Protein AF-A0A2D6EXC9-F1 (afdb_monomer)

Structure (mmCIF, N/CA/C/O backbone):
data_AF-A0A2D6EXC9-F1
#
_entry.id   AF-A0A2D6EXC9-F1
#
loop_
_atom_site.group_PDB
_atom_site.id
_atom_site.type_symbol
_atom_site.label_atom_id
_atom_site.label_alt_id
_atom_site.label_comp_id
_atom_site.label_asym_id
_atom_site.label_entity_id
_atom_site.label_seq_id
_atom_site.pdbx_PDB_ins_code
_atom_site.Cartn_x
_atom_site.Cartn_y
_atom_site.Cartn_z
_atom_site.occupancy
_atom_site.B_iso_or_equiv
_atom_site.auth_seq_id
_atom_site.auth_comp_id
_atom_site.auth_asym_id
_atom_site.auth_atom_id
_atom_site.pdbx_PDB_model_num
ATOM 1 N N . PHE A 1 1 ? 8.172 9.942 -23.146 1.00 43.47 1 PHE A N 1
ATOM 2 C CA . PHE A 1 1 ? 7.488 8.636 -23.168 1.00 43.47 1 PHE A CA 1
ATOM 3 C C . PHE A 1 1 ? 6.457 8.694 -24.292 1.00 43.47 1 PHE A C 1
ATOM 5 O O . PHE A 1 1 ? 5.370 9.211 -24.089 1.00 43.47 1 PHE A O 1
ATOM 12 N N . PHE A 1 2 ? 6.848 8.327 -25.515 1.00 46.44 2 PHE A N 1
ATOM 13 C CA . PHE A 1 2 ? 5.919 8.244 -26.647 1.00 46.44 2 PHE A CA 1
ATOM 14 C C . PHE A 1 2 ? 5.246 6.873 -26.560 1.00 46.44 2 PHE A C 1
ATOM 16 O O . PHE A 1 2 ? 5.920 5.857 -26.713 1.00 46.44 2 PHE A O 1
ATOM 23 N N . ILE A 1 3 ? 3.955 6.838 -26.234 1.00 58.69 3 ILE A N 1
ATOM 24 C CA . ILE A 1 3 ? 3.168 5.603 -26.290 1.00 58.69 3 ILE A CA 1
ATOM 25 C C . ILE A 1 3 ? 3.070 5.231 -27.772 1.00 58.69 3 ILE A C 1
ATOM 27 O O . ILE A 1 3 ? 2.581 6.025 -28.575 1.00 58.69 3 ILE A O 1
ATOM 31 N N . GLN A 1 4 ? 3.606 4.069 -28.150 1.00 60.09 4 GLN A N 1
ATOM 32 C CA . GLN A 1 4 ? 3.408 3.537 -29.494 1.00 60.09 4 GLN A CA 1
ATOM 33 C C . GLN A 1 4 ? 1.922 3.170 -29.656 1.00 60.09 4 GLN A C 1
ATOM 35 O O . GLN A 1 4 ? 1.398 2.441 -28.806 1.00 60.09 4 GLN A O 1
ATOM 40 N N . PRO A 1 5 ? 1.241 3.657 -30.707 1.00 56.53 5 PRO A N 1
ATOM 41 C CA . PRO A 1 5 ? -0.162 3.332 -30.939 1.00 56.53 5 PRO A CA 1
ATOM 42 C C . PRO A 1 5 ? -0.294 1.819 -31.169 1.00 56.53 5 PRO A C 1
ATOM 44 O O . PRO A 1 5 ? 0.443 1.246 -31.972 1.00 56.53 5 PRO A O 1
ATOM 47 N N . GLY A 1 6 ? -1.185 1.168 -30.416 1.00 66.25 6 GLY A N 1
ATOM 48 C CA . GLY A 1 6 ? -1.369 -0.291 -30.378 1.00 66.25 6 GLY A CA 1
ATOM 49 C C . GLY A 1 6 ? -1.105 -0.947 -29.014 1.00 66.25 6 GLY A C 1
ATOM 50 O O . GLY A 1 6 ? -1.485 -2.098 -28.808 1.00 66.25 6 GLY A O 1
ATOM 51 N N . MET A 1 7 ? -0.498 -0.231 -28.060 1.00 60.41 7 MET A N 1
ATOM 52 C CA . MET A 1 7 ? -0.171 -0.736 -26.713 1.00 60.41 7 MET A CA 1
ATOM 53 C C . MET A 1 7 ? -1.079 -0.180 -25.598 1.00 60.41 7 MET A C 1
ATOM 55 O O . MET A 1 7 ? -0.893 -0.508 -24.430 1.00 60.41 7 MET A O 1
ATOM 59 N N . GLU A 1 8 ? -2.077 0.649 -25.911 1.00 71.94 8 GLU A N 1
ATOM 60 C CA . GLU A 1 8 ? -2.914 1.283 -24.878 1.00 71.94 8 GLU A CA 1
ATOM 61 C C . GLU A 1 8 ? -3.844 0.303 -24.140 1.00 71.94 8 GLU A C 1
ATOM 63 O O . GLU A 1 8 ? -4.015 0.415 -22.927 1.00 71.94 8 GLU A O 1
ATOM 68 N N . GLY A 1 9 ? -4.415 -0.688 -24.832 1.00 82.56 9 GLY A N 1
ATOM 69 C CA . GLY A 1 9 ? -5.444 -1.560 -24.247 1.00 82.56 9 GLY A CA 1
ATOM 70 C C . GLY A 1 9 ? -4.960 -2.394 -23.055 1.00 82.56 9 GLY A C 1
ATOM 71 O O . GLY A 1 9 ? -5.659 -2.504 -22.048 1.00 82.56 9 GLY A O 1
ATOM 72 N N . TRP A 1 10 ? -3.746 -2.951 -23.130 1.00 85.31 10 TRP A N 1
ATOM 73 C CA . TRP A 1 10 ? -3.201 -3.762 -22.036 1.00 85.31 10 TRP A CA 1
ATOM 74 C C . TRP A 1 10 ? -2.807 -2.904 -20.826 1.00 85.31 10 TRP A C 1
ATOM 76 O O . TRP A 1 10 ? -2.980 -3.345 -19.691 1.00 85.31 10 TRP A O 1
ATOM 86 N N . LEU A 1 11 ? -2.345 -1.666 -21.052 1.00 84.38 11 LEU A N 1
ATOM 87 C CA . LEU A 1 11 ? -2.070 -0.709 -19.978 1.00 84.38 11 LEU A CA 1
ATOM 88 C C . LEU A 1 11 ? -3.356 -0.356 -19.231 1.00 84.38 11 LEU A C 1
ATOM 90 O O . LEU A 1 11 ? -3.380 -0.432 -18.006 1.00 84.38 11 LEU A O 1
ATOM 94 N N . PHE A 1 12 ? -4.440 -0.065 -19.957 1.00 86.69 12 PHE A N 1
ATOM 95 C CA . PHE A 1 12 ? -5.752 0.159 -19.347 1.00 86.69 12 PHE A CA 1
ATOM 96 C C . PHE A 1 12 ? -6.220 -1.047 -18.531 1.00 86.69 12 PHE A C 1
ATOM 98 O O . PHE A 1 12 ? -6.676 -0.870 -17.404 1.00 86.69 12 PHE A O 1
ATOM 105 N N . ALA A 1 13 ? -6.073 -2.265 -19.059 1.00 88.88 13 ALA A N 1
ATOM 106 C CA . ALA A 1 13 ? -6.457 -3.479 -18.344 1.00 88.88 13 ALA A CA 1
ATOM 107 C C . ALA A 1 13 ? -5.665 -3.658 -17.037 1.00 88.88 13 ALA A C 1
ATOM 109 O O . ALA A 1 13 ? -6.258 -3.929 -15.993 1.00 88.88 13 ALA A O 1
ATOM 110 N N . ILE A 1 14 ? -4.344 -3.451 -17.064 1.00 89.44 14 ILE A N 1
ATOM 111 C CA . ILE A 1 14 ? -3.502 -3.551 -15.863 1.00 89.44 14 ILE A CA 1
ATOM 112 C C . ILE A 1 14 ? -3.822 -2.437 -14.867 1.00 89.44 14 ILE A C 1
ATOM 114 O O . ILE A 1 14 ? -3.912 -2.708 -13.672 1.00 89.44 14 ILE A O 1
ATOM 118 N N . SER A 1 15 ? -4.026 -1.201 -15.324 1.00 88.06 15 SER A N 1
ATOM 119 C CA . SER A 1 15 ? -4.402 -0.085 -14.450 1.00 88.06 15 SER A CA 1
ATOM 120 C C . SER A 1 15 ? -5.771 -0.300 -13.805 1.00 88.06 15 SER A C 1
ATOM 122 O O . SER A 1 15 ? -5.918 -0.068 -12.606 1.00 88.06 15 SER A O 1
ATOM 124 N N . ALA A 1 16 ? -6.754 -0.790 -14.563 1.00 91.88 16 ALA A N 1
ATOM 125 C CA . ALA A 1 16 ? -8.072 -1.132 -14.038 1.00 91.88 16 ALA A CA 1
ATOM 126 C C . ALA A 1 16 ? -7.975 -2.252 -12.995 1.00 91.88 16 ALA A C 1
ATOM 128 O O . ALA A 1 16 ? -8.511 -2.124 -11.896 1.00 91.88 16 ALA A O 1
ATOM 129 N N . TRP A 1 17 ? -7.229 -3.316 -13.304 1.00 92.50 17 TRP A N 1
ATOM 130 C CA . TRP A 1 17 ? -6.985 -4.410 -12.369 1.00 92.50 17 TRP A CA 1
ATOM 131 C C . TRP A 1 17 ? -6.293 -3.930 -11.090 1.00 92.50 17 TRP A C 1
ATOM 133 O O . TRP A 1 17 ? -6.730 -4.253 -9.988 1.00 92.50 17 TRP A O 1
ATOM 143 N N . ALA A 1 18 ? -5.255 -3.103 -11.219 1.00 88.88 18 ALA A N 1
ATOM 144 C CA . ALA A 1 18 ? -4.558 -2.519 -10.081 1.00 88.88 18 ALA A CA 1
ATOM 145 C C . ALA A 1 18 ? -5.492 -1.661 -9.214 1.00 88.88 18 ALA A C 1
ATOM 147 O O . ALA A 1 18 ? -5.418 -1.743 -7.990 1.00 88.88 18 ALA A O 1
ATOM 148 N N . GLY A 1 19 ? -6.390 -0.885 -9.828 1.00 92.06 19 GLY A N 1
ATOM 149 C CA . GLY A 1 19 ? -7.402 -0.103 -9.116 1.00 92.06 19 GLY A CA 1
ATOM 150 C C . GLY A 1 19 ? -8.373 -0.977 -8.321 1.00 92.06 19 GLY A C 1
ATOM 151 O O . GLY A 1 19 ? -8.632 -0.694 -7.154 1.00 92.06 19 GLY A O 1
ATOM 152 N N . ILE A 1 20 ? -8.851 -2.077 -8.914 1.00 94.38 20 ILE A N 1
ATOM 153 C CA . ILE A 1 20 ? -9.718 -3.048 -8.226 1.00 94.38 20 ILE A CA 1
ATOM 154 C C . ILE A 1 20 ? -8.993 -3.651 -7.019 1.00 94.38 20 ILE A C 1
ATOM 156 O O . ILE A 1 20 ? -9.549 -3.695 -5.923 1.00 94.38 20 ILE A O 1
ATOM 160 N N . VAL A 1 21 ? -7.745 -4.088 -7.205 1.00 92.06 21 VAL A N 1
ATOM 161 C CA . VAL A 1 21 ? -6.939 -4.672 -6.125 1.00 92.06 21 VAL A CA 1
ATOM 162 C C . VAL A 1 21 ? -6.748 -3.672 -4.983 1.00 92.06 21 VAL A C 1
ATOM 164 O O . VAL A 1 21 ? -6.945 -4.037 -3.828 1.00 92.06 21 VAL A O 1
ATOM 167 N N . TRP A 1 22 ? -6.424 -2.413 -5.287 1.00 89.56 22 TRP A N 1
ATOM 168 C CA . TRP A 1 22 ? -6.275 -1.372 -4.267 1.00 89.56 22 TRP A CA 1
ATOM 169 C C . TRP A 1 22 ? -7.572 -1.093 -3.511 1.00 89.56 22 TRP A C 1
ATOM 171 O O . TRP A 1 22 ? -7.555 -1.051 -2.286 1.00 89.56 22 TRP A O 1
ATOM 181 N N . ALA A 1 23 ? -8.706 -1.005 -4.209 1.00 92.38 23 ALA A N 1
ATOM 182 C CA . ALA A 1 23 ? -9.998 -0.807 -3.558 1.00 92.38 23 ALA A CA 1
ATOM 183 C C . ALA A 1 23 ? -10.341 -1.952 -2.588 1.00 92.38 23 ALA A C 1
ATOM 185 O O . ALA A 1 23 ? -10.807 -1.709 -1.476 1.00 92.38 23 ALA A O 1
ATOM 186 N N . LEU A 1 24 ? -10.079 -3.205 -2.978 1.00 92.19 24 LEU A N 1
ATOM 187 C CA . LEU A 1 24 ? -10.293 -4.365 -2.106 1.00 92.19 24 LEU A CA 1
ATOM 188 C C . LEU A 1 24 ? -9.389 -4.329 -0.870 1.00 92.19 24 LEU A C 1
ATOM 190 O O . LEU A 1 24 ? -9.848 -4.642 0.233 1.00 92.19 24 LEU A O 1
ATOM 194 N N . VAL A 1 25 ? -8.124 -3.940 -1.047 1.00 88.69 25 VAL A N 1
ATOM 195 C CA . VAL A 1 25 ? -7.173 -3.774 0.057 1.00 88.69 25 VAL A CA 1
ATOM 196 C C . VAL A 1 25 ? -7.672 -2.705 1.025 1.00 88.69 25 VAL A C 1
ATOM 198 O O . VAL A 1 25 ? -7.786 -2.996 2.212 1.00 88.69 25 VAL A O 1
ATOM 201 N N . ASP A 1 26 ? -8.046 -1.522 0.537 1.00 89.69 26 ASP A N 1
ATOM 202 C CA . ASP A 1 26 ? -8.488 -0.408 1.383 1.00 89.69 26 ASP A CA 1
ATOM 203 C C . ASP A 1 26 ? -9.747 -0.759 2.188 1.00 89.69 26 ASP A C 1
ATOM 205 O O . ASP A 1 26 ? -9.794 -0.545 3.402 1.00 89.69 26 ASP A O 1
ATOM 209 N N . VAL A 1 27 ? -10.746 -1.376 1.548 1.00 89.56 27 VAL A N 1
ATOM 210 C CA . VAL A 1 27 ? -11.985 -1.806 2.220 1.00 89.56 27 VAL A CA 1
ATOM 211 C C . VAL A 1 27 ? -11.696 -2.851 3.297 1.00 89.56 27 VAL A C 1
ATOM 213 O O . VAL A 1 27 ? -12.200 -2.751 4.417 1.00 89.56 27 VAL A O 1
ATOM 216 N N . THR A 1 28 ? -10.864 -3.847 2.985 1.00 88.50 28 THR A N 1
ATOM 217 C CA . THR A 1 28 ? -10.506 -4.905 3.941 1.00 88.50 28 THR A CA 1
ATOM 218 C C . THR A 1 28 ? -9.724 -4.334 5.120 1.00 88.50 28 THR A C 1
ATOM 220 O O . THR A 1 28 ? -9.983 -4.693 6.268 1.00 88.50 28 THR A O 1
ATOM 223 N N . HIS A 1 29 ? -8.803 -3.407 4.858 1.00 86.19 29 HIS A N 1
ATOM 224 C CA 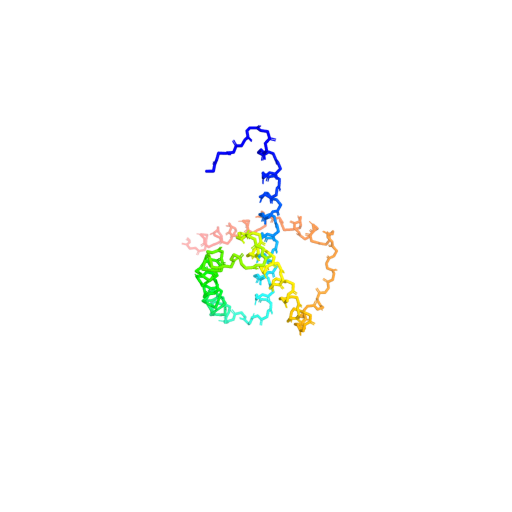. HIS A 1 29 ? -7.947 -2.819 5.880 1.00 86.19 29 HIS A CA 1
ATOM 225 C C . HIS A 1 29 ? -8.740 -1.943 6.852 1.00 86.19 29 HIS A C 1
ATOM 227 O O . HIS A 1 29 ? -8.575 -2.0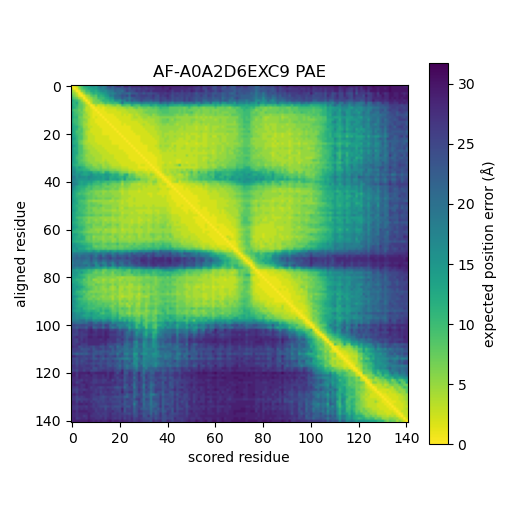67 8.065 1.00 86.19 29 HIS A O 1
ATOM 233 N N . LEU A 1 30 ? -9.650 -1.111 6.334 1.00 86.94 30 LEU A N 1
ATOM 234 C CA . LEU A 1 30 ? -10.529 -0.280 7.157 1.00 86.94 30 LEU A CA 1
ATOM 235 C C . LEU A 1 30 ? -11.479 -1.130 8.002 1.00 86.94 30 LEU A C 1
ATOM 237 O O . LEU A 1 30 ? -11.648 -0.855 9.189 1.00 86.94 30 LEU A O 1
ATOM 241 N N . ASN A 1 31 ? -12.055 -2.188 7.427 1.00 88.12 31 ASN A N 1
ATOM 242 C CA . ASN A 1 31 ? -12.910 -3.110 8.174 1.00 88.12 31 ASN A CA 1
ATOM 243 C C . ASN A 1 31 ? -12.139 -3.809 9.299 1.00 88.12 31 ASN A C 1
ATOM 245 O O . ASN A 1 31 ? -12.587 -3.799 10.444 1.00 88.12 31 ASN A O 1
ATOM 249 N N . LEU A 1 32 ? -10.949 -4.341 9.003 1.00 85.94 32 LEU A N 1
ATOM 250 C CA . LEU A 1 32 ? -10.098 -4.980 10.004 1.00 85.94 32 LEU A CA 1
ATOM 251 C C . LEU A 1 32 ? -9.705 -4.002 11.122 1.00 85.94 32 LEU A C 1
ATOM 253 O O . LEU A 1 32 ? -9.751 -4.353 12.301 1.00 85.94 32 LEU A O 1
ATOM 257 N N . LEU A 1 33 ? -9.364 -2.760 10.770 1.00 86.69 33 LEU A N 1
ATOM 258 C CA . LEU A 1 33 ? -9.022 -1.719 11.735 1.00 86.69 33 LEU A CA 1
ATOM 259 C C . LEU A 1 33 ? -10.209 -1.383 12.649 1.00 86.69 33 LEU A C 1
ATOM 261 O O . LEU A 1 33 ? -10.042 -1.305 13.866 1.00 86.69 33 LEU A O 1
ATOM 265 N N . MET A 1 34 ? -11.414 -1.221 12.094 1.00 84.94 34 MET A N 1
ATOM 266 C CA . MET A 1 34 ? -12.630 -0.948 12.874 1.00 84.94 34 MET A CA 1
ATOM 267 C C . MET A 1 34 ? -13.008 -2.090 13.824 1.00 84.94 34 MET A C 1
ATOM 269 O O . MET A 1 34 ? -13.610 -1.828 14.870 1.00 84.94 34 MET A O 1
ATOM 273 N N . ASP A 1 35 ? -12.653 -3.322 13.465 1.00 83.00 35 ASP A N 1
ATOM 274 C CA . ASP A 1 35 ? -12.922 -4.527 14.251 1.00 83.00 35 ASP A CA 1
ATOM 275 C C . ASP A 1 35 ? -11.941 -4.722 15.398 1.00 83.00 35 ASP A C 1
ATOM 277 O O . ASP A 1 35 ? -12.326 -5.160 16.480 1.00 83.00 35 ASP A O 1
ATOM 281 N N . LEU A 1 36 ? -10.677 -4.365 15.178 1.00 82.62 36 LEU A N 1
ATOM 282 C CA . LEU A 1 36 ? -9.648 -4.376 16.215 1.00 82.62 36 LEU A CA 1
ATOM 283 C C . LEU A 1 36 ? -9.807 -3.213 17.204 1.00 82.62 36 LEU A C 1
ATOM 285 O O . LEU A 1 36 ? -9.293 -3.271 18.322 1.00 82.62 36 LEU A O 1
ATOM 289 N N . THR A 1 37 ? -10.513 -2.155 16.804 1.00 84.31 37 THR A N 1
ATOM 290 C CA . THR A 1 37 ? -10.604 -0.911 17.568 1.00 84.31 37 THR A CA 1
ATOM 291 C C . THR A 1 37 ? -11.891 -0.802 18.383 1.00 84.31 37 THR A C 1
ATOM 293 O O . THR A 1 37 ? -12.999 -0.934 17.857 1.00 84.31 37 THR A O 1
ATOM 296 N N . LYS A 1 38 ? -11.761 -0.435 19.665 1.00 81.06 38 LYS A N 1
ATOM 297 C CA . LYS A 1 38 ? -12.903 -0.083 20.523 1.00 81.06 38 LYS A CA 1
ATOM 298 C C . LYS A 1 38 ? -13.645 1.145 19.975 1.00 81.06 38 LYS A C 1
ATOM 300 O O . LYS A 1 38 ? -12.983 2.087 19.543 1.00 81.06 38 LYS A O 1
ATOM 305 N N . PRO A 1 39 ? -14.990 1.197 20.029 1.00 79.25 39 PRO A N 1
ATOM 306 C CA . PRO A 1 39 ? -15.773 2.294 19.454 1.00 79.25 39 PRO A CA 1
ATOM 307 C C . PRO A 1 39 ? -15.332 3.691 19.906 1.00 79.25 39 PRO A C 1
ATOM 309 O O . PRO A 1 39 ? -15.289 4.599 19.079 1.00 79.25 39 PRO A O 1
ATOM 312 N N . GLU A 1 40 ? -14.946 3.851 21.178 1.00 84.12 40 GLU A N 1
ATOM 313 C CA . GLU A 1 40 ? -14.525 5.147 21.729 1.00 84.12 40 GLU A CA 1
ATOM 314 C C . GLU A 1 40 ? -13.188 5.650 21.160 1.00 84.12 40 GLU A C 1
ATOM 316 O O . GLU A 1 40 ? -12.963 6.856 21.097 1.00 84.12 40 GLU A O 1
ATOM 321 N N . SER A 1 41 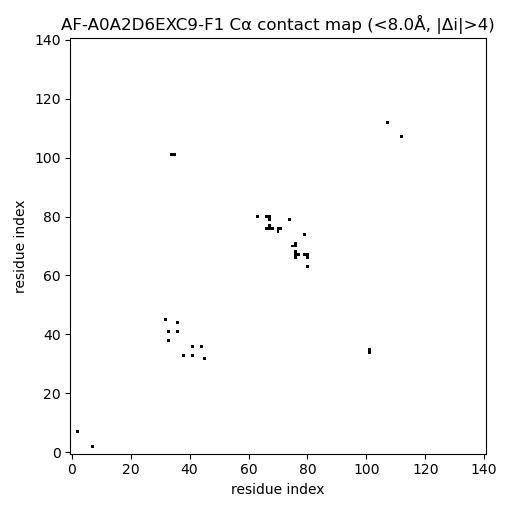? -12.297 4.748 20.728 1.00 85.12 41 SER A N 1
ATOM 322 C CA . SER A 1 41 ? -10.944 5.086 20.262 1.00 85.12 41 SER A CA 1
ATOM 323 C C . SER A 1 41 ? -10.767 5.002 18.743 1.00 85.12 41 SER A C 1
ATOM 325 O O . SER A 1 41 ? -9.670 5.260 18.247 1.00 85.12 41 SER A O 1
ATOM 327 N N . ARG A 1 42 ? 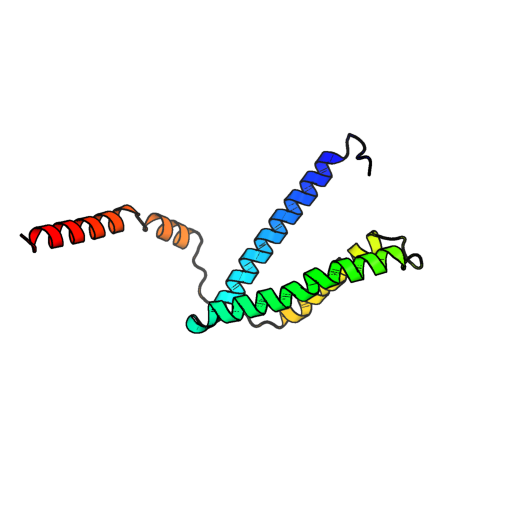-11.832 4.692 17.983 1.00 84.75 42 ARG A N 1
ATOM 328 C CA . ARG A 1 42 ? -11.798 4.573 16.509 1.00 84.75 42 ARG A CA 1
ATOM 329 C C . ARG A 1 42 ? -11.183 5.781 15.805 1.00 84.75 42 ARG A C 1
ATOM 331 O O . ARG A 1 42 ? -10.278 5.566 15.002 1.00 84.75 42 ARG A O 1
ATOM 338 N N . PRO A 1 43 ? -11.590 7.032 16.098 1.00 87.25 43 PRO A N 1
ATOM 339 C CA . PRO A 1 43 ? -11.017 8.188 15.415 1.00 87.25 43 PRO A CA 1
ATOM 340 C C . PRO A 1 43 ? -9.511 8.331 15.666 1.00 87.25 43 PRO A C 1
ATOM 342 O O . PRO A 1 43 ? -8.767 8.664 14.747 1.00 87.25 43 PRO A O 1
ATOM 345 N N . MET A 1 44 ? -9.055 8.027 16.888 1.00 89.31 44 MET A N 1
ATOM 346 C CA . MET A 1 44 ? -7.642 8.123 17.262 1.00 89.31 44 MET A CA 1
ATOM 347 C C . MET A 1 44 ? -6.802 7.048 16.564 1.00 89.31 44 MET A C 1
ATOM 349 O O . MET A 1 44 ? -5.800 7.373 15.938 1.00 89.31 44 MET A O 1
ATOM 353 N N . MET A 1 45 ? -7.234 5.784 16.589 1.00 87.06 45 MET A N 1
ATOM 354 C CA . MET A 1 45 ? -6.494 4.696 15.932 1.00 87.06 45 MET A CA 1
ATOM 355 C C . MET A 1 45 ? -6.467 4.839 14.405 1.00 87.06 45 MET A C 1
ATOM 357 O O . MET A 1 45 ? -5.460 4.510 13.7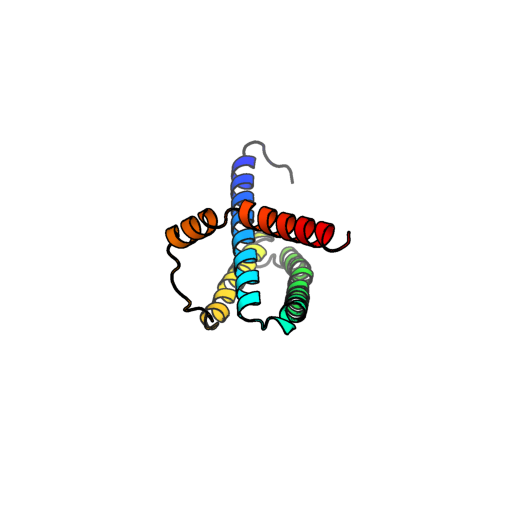85 1.00 87.06 45 MET A O 1
ATOM 361 N N . VAL A 1 46 ? -7.516 5.396 13.788 1.00 88.31 46 VAL A N 1
ATOM 362 C CA . VAL A 1 46 ? -7.486 5.758 12.358 1.00 88.31 46 VAL A CA 1
ATOM 363 C C . VAL A 1 46 ? -6.472 6.875 12.089 1.00 88.31 46 VAL A C 1
ATOM 365 O O . VAL A 1 46 ? -5.731 6.805 11.108 1.00 88.31 46 VAL A O 1
ATOM 368 N N . ALA A 1 47 ? -6.395 7.890 12.953 1.00 90.19 47 ALA A N 1
ATOM 369 C CA . ALA A 1 47 ? -5.414 8.966 12.814 1.00 90.19 47 ALA A CA 1
ATOM 370 C C . ALA A 1 47 ? -3.967 8.460 12.971 1.00 90.19 47 ALA A C 1
ATOM 372 O O . ALA A 1 47 ? -3.099 8.820 12.171 1.00 90.19 47 ALA A O 1
ATOM 373 N N . GLU A 1 48 ? -3.712 7.585 13.947 1.00 89.81 48 GLU A N 1
ATOM 374 C CA . GLU A 1 48 ? -2.412 6.929 14.133 1.00 89.81 48 GLU A CA 1
ATOM 375 C C . GLU A 1 48 ? -2.038 6.077 12.917 1.00 89.81 48 GLU A C 1
ATOM 377 O O . GLU A 1 48 ? -0.937 6.211 12.381 1.00 89.81 48 GLU A O 1
ATOM 382 N N . PHE A 1 49 ? -2.976 5.263 12.424 1.00 89.00 49 PHE A N 1
ATOM 383 C CA . PHE A 1 49 ? -2.783 4.437 11.236 1.00 89.00 49 PHE A CA 1
ATOM 384 C C . PHE A 1 49 ? -2.439 5.273 9.994 1.00 89.00 49 PHE A C 1
ATOM 386 O O . PHE A 1 49 ? -1.481 4.965 9.279 1.00 89.00 49 PHE A O 1
ATOM 393 N N . ASN A 1 50 ? -3.171 6.363 9.755 1.00 90.31 50 ASN A N 1
ATOM 394 C CA . ASN A 1 50 ? -2.914 7.267 8.632 1.00 90.31 50 ASN A CA 1
ATOM 395 C C . ASN A 1 50 ? -1.555 7.965 8.754 1.00 90.31 50 ASN A C 1
ATOM 397 O O . ASN A 1 50 ? -0.833 8.105 7.764 1.00 90.31 50 ASN A O 1
ATOM 401 N N . THR A 1 51 ? -1.179 8.373 9.967 1.00 92.94 51 THR A N 1
ATOM 402 C CA . THR A 1 51 ? 0.121 9.005 10.235 1.00 92.94 51 THR A CA 1
ATOM 403 C C . THR A 1 51 ? 1.261 8.030 9.960 1.00 92.94 51 THR A C 1
ATOM 405 O O . THR A 1 51 ? 2.203 8.363 9.238 1.00 92.94 51 THR A O 1
ATOM 408 N N . LEU A 1 52 ? 1.148 6.797 10.461 1.00 90.56 52 LEU A N 1
ATOM 409 C CA . LEU A 1 52 ? 2.151 5.761 10.247 1.00 90.56 52 LEU A CA 1
ATOM 410 C C . LEU A 1 52 ? 2.258 5.374 8.767 1.00 90.56 52 LEU A C 1
ATOM 412 O O . LEU A 1 52 ? 3.363 5.194 8.266 1.00 90.56 52 LEU A O 1
ATOM 416 N N . SER A 1 53 ? 1.132 5.319 8.052 1.00 89.81 53 SER A N 1
ATOM 417 C CA . SER A 1 53 ? 1.085 5.000 6.617 1.00 89.81 53 SER A CA 1
ATOM 418 C C . SER A 1 53 ? 1.643 6.119 5.730 1.00 89.81 53 SER A C 1
ATOM 420 O O . SER A 1 53 ? 2.166 5.862 4.644 1.00 89.81 53 SER A O 1
ATOM 422 N N . SER A 1 54 ? 1.586 7.369 6.193 1.00 91.25 54 SER A N 1
ATOM 423 C CA . SER A 1 54 ? 2.104 8.522 5.450 1.00 91.25 54 SER A CA 1
ATOM 424 C C . SER A 1 54 ? 3.632 8.513 5.338 1.00 91.25 54 SER A C 1
ATOM 426 O O . SER A 1 54 ? 4.173 8.940 4.318 1.00 91.25 54 SER A O 1
ATOM 428 N N . LEU A 1 55 ? 4.338 7.983 6.343 1.00 93.69 55 LEU A N 1
ATOM 429 C CA . LEU A 1 55 ? 5.802 7.916 6.346 1.00 93.69 55 LEU A CA 1
ATOM 430 C C . LEU A 1 55 ? 6.351 7.050 5.190 1.00 93.69 55 LEU A C 1
ATOM 432 O O . LEU A 1 55 ? 7.129 7.573 4.389 1.00 93.69 55 LEU A O 1
ATOM 436 N N . PRO A 1 56 ? 5.936 5.776 5.014 1.00 90.19 56 PRO A N 1
ATOM 437 C CA . PRO A 1 56 ? 6.303 4.981 3.845 1.00 90.19 56 PRO A CA 1
ATOM 438 C C . PRO A 1 56 ? 5.876 5.606 2.518 1.00 90.19 56 PRO A C 1
ATOM 440 O O . PRO A 1 56 ? 6.624 5.512 1.549 1.00 90.19 56 PRO A O 1
ATOM 443 N N . ASN A 1 57 ? 4.711 6.259 2.459 1.00 88.88 57 ASN A N 1
ATOM 444 C CA . ASN A 1 57 ? 4.226 6.885 1.225 1.00 88.88 57 ASN A CA 1
ATOM 445 C C . ASN A 1 57 ? 5.097 8.067 0.781 1.00 88.88 57 ASN A C 1
ATOM 447 O O . ASN A 1 57 ? 5.272 8.274 -0.417 1.00 88.88 57 ASN A O 1
ATOM 451 N N . ALA A 1 58 ? 5.677 8.813 1.723 1.00 93.38 58 ALA A N 1
ATOM 452 C CA . ALA A 1 58 ? 6.613 9.891 1.417 1.00 93.38 58 ALA A CA 1
ATOM 453 C C . ALA A 1 58 ? 8.032 9.368 1.134 1.00 93.38 58 ALA A C 1
ATOM 455 O O . ALA A 1 58 ? 8.686 9.804 0.186 1.00 93.38 58 ALA A O 1
ATOM 456 N N . LEU A 1 59 ? 8.515 8.418 1.939 1.00 93.06 59 LEU A N 1
ATOM 457 C CA . LEU A 1 59 ? 9.879 7.891 1.825 1.00 93.06 59 LEU A CA 1
ATOM 458 C C . LEU A 1 59 ? 10.049 6.938 0.638 1.00 93.06 59 LEU A C 1
ATOM 460 O O . LEU A 1 59 ? 11.113 6.911 0.024 1.00 93.06 59 LEU A O 1
ATOM 464 N N . GLY A 1 60 ? 9.013 6.179 0.289 1.00 89.75 60 GLY A N 1
ATOM 465 C CA . GLY A 1 60 ? 9.035 5.172 -0.770 1.00 89.75 60 GLY A CA 1
ATOM 466 C C . GLY A 1 60 ? 9.463 5.726 -2.132 1.00 89.75 60 GLY A C 1
ATOM 467 O O . GLY A 1 60 ? 10.398 5.179 -2.713 1.00 89.75 60 GLY A O 1
ATOM 468 N N . PRO A 1 61 ? 8.859 6.819 -2.638 1.00 89.62 61 PRO A N 1
ATOM 469 C CA . PRO A 1 61 ? 9.275 7.449 -3.890 1.00 89.62 61 PRO A CA 1
ATOM 470 C C . PRO A 1 61 ? 10.707 7.992 -3.854 1.00 89.62 61 PRO A C 1
ATOM 472 O O . PRO A 1 61 ? 11.432 7.848 -4.833 1.00 89.62 61 PRO A O 1
ATOM 475 N N . ILE A 1 62 ? 11.136 8.574 -2.726 1.00 90.62 62 ILE A N 1
ATOM 476 C CA . ILE A 1 62 ? 12.494 9.119 -2.566 1.00 90.62 62 ILE A CA 1
ATOM 477 C C . ILE A 1 62 ? 13.520 7.986 -2.637 1.00 90.62 62 ILE A C 1
ATOM 479 O O . ILE A 1 62 ? 14.460 8.030 -3.430 1.00 90.62 62 ILE A O 1
ATOM 483 N N . VAL A 1 63 ? 13.319 6.944 -1.831 1.00 88.56 63 VAL A N 1
ATOM 484 C CA . VAL A 1 63 ? 14.199 5.774 -1.782 1.00 88.56 63 VAL A CA 1
ATOM 485 C C . VAL A 1 63 ? 14.161 5.028 -3.118 1.00 88.56 63 VAL A C 1
ATOM 487 O O . VAL A 1 63 ? 15.211 4.723 -3.673 1.00 88.56 63 VAL A O 1
ATOM 490 N N . GLY A 1 64 ? 12.973 4.801 -3.680 1.00 87.06 64 GLY A N 1
ATOM 491 C CA . GLY A 1 64 ? 12.779 4.125 -4.962 1.00 87.06 64 GLY A CA 1
ATOM 492 C C . GLY A 1 64 ? 13.408 4.867 -6.140 1.00 87.06 64 GLY A C 1
ATOM 493 O O . GLY A 1 64 ? 14.031 4.228 -6.981 1.00 87.06 64 GLY A O 1
ATOM 494 N N . GLY A 1 65 ? 13.314 6.199 -6.177 1.00 85.69 65 GLY A N 1
ATOM 495 C CA . GLY A 1 65 ? 13.975 7.032 -7.184 1.00 85.69 65 GLY A CA 1
ATOM 496 C C . GLY A 1 65 ? 15.499 6.977 -7.071 1.00 85.69 65 GLY A C 1
ATOM 497 O O . GLY A 1 65 ? 16.181 6.718 -8.058 1.00 85.69 65 GLY A O 1
ATOM 498 N N . LEU A 1 66 ? 16.043 7.102 -5.853 1.00 84.94 66 LEU A N 1
ATOM 499 C CA . LEU A 1 66 ? 17.487 6.968 -5.618 1.00 84.94 66 LEU A CA 1
ATOM 500 C C . LEU A 1 66 ? 18.016 5.576 -5.992 1.00 84.94 66 LEU A C 1
ATOM 502 O O . LEU A 1 66 ? 19.117 5.460 -6.535 1.00 84.94 66 LEU A O 1
ATOM 506 N N . LEU A 1 67 ? 17.244 4.525 -5.706 1.00 82.44 67 LEU A N 1
ATOM 507 C CA . LEU A 1 67 ? 17.548 3.158 -6.127 1.00 82.44 67 LEU A CA 1
ATOM 508 C C . LEU A 1 67 ? 17.485 3.015 -7.650 1.00 82.44 67 LEU A C 1
ATOM 510 O O . LEU A 1 67 ? 18.387 2.407 -8.216 1.00 82.44 67 LEU A O 1
ATOM 514 N N . ALA A 1 68 ? 16.482 3.593 -8.315 1.00 80.88 68 ALA A N 1
ATOM 515 C CA . ALA A 1 68 ? 16.372 3.556 -9.773 1.00 80.88 68 ALA A CA 1
ATOM 516 C C . ALA A 1 68 ? 17.569 4.225 -10.468 1.00 80.88 68 ALA A C 1
ATOM 518 O O . ALA A 1 68 ? 18.054 3.691 -11.464 1.00 80.88 68 ALA A O 1
ATOM 519 N N . ASP A 1 69 ? 18.061 5.343 -9.926 1.00 78.06 69 ASP A N 1
ATOM 520 C CA . ASP A 1 69 ? 19.158 6.114 -10.521 1.00 78.06 69 ASP A CA 1
ATOM 521 C C . ASP A 1 69 ? 20.541 5.498 -10.260 1.00 78.06 69 ASP A C 1
ATOM 523 O O . ASP A 1 69 ? 21.421 5.547 -11.121 1.00 78.06 69 ASP A O 1
ATOM 527 N N . LYS A 1 70 ? 20.770 4.926 -9.068 1.00 71.19 70 LYS A N 1
ATOM 528 C CA . LYS A 1 70 ? 22.099 4.426 -8.662 1.00 71.19 70 LYS A CA 1
ATOM 529 C C . LYS A 1 70 ? 22.299 2.927 -8.882 1.00 71.19 70 LYS A C 1
ATOM 531 O O . LYS A 1 70 ? 23.444 2.480 -8.961 1.00 71.19 70 LYS A O 1
ATOM 536 N N . ALA A 1 71 ? 21.233 2.134 -8.988 1.00 62.75 71 ALA A N 1
ATOM 537 C CA . ALA A 1 71 ? 21.326 0.685 -9.152 1.00 62.75 71 ALA A CA 1
ATOM 538 C C . ALA A 1 71 ? 21.472 0.276 -10.631 1.00 62.75 71 ALA A C 1
ATOM 540 O O . ALA A 1 71 ? 20.674 -0.487 -11.162 1.00 62.75 71 ALA A O 1
ATOM 541 N N . SER A 1 72 ? 22.534 0.734 -11.299 1.00 58.09 72 SER A N 1
ATOM 542 C CA . SER A 1 72 ? 22.931 0.213 -12.623 1.00 58.09 72 SER A CA 1
ATOM 543 C C . SER A 1 72 ? 23.686 -1.125 -12.550 1.00 58.09 72 SER A C 1
ATOM 545 O O . SER A 1 72 ? 24.076 -1.664 -13.580 1.00 58.09 72 SER A O 1
ATOM 547 N N . PHE A 1 73 ? 23.933 -1.667 -11.351 1.00 53.69 73 PHE A N 1
ATOM 548 C CA . PHE A 1 73 ? 24.947 -2.711 -11.145 1.00 53.69 73 PHE A CA 1
ATOM 549 C C . PHE A 1 73 ? 24.466 -4.161 -11.376 1.00 53.69 73 PHE A C 1
ATOM 551 O O . PHE A 1 73 ? 25.302 -5.029 -11.595 1.00 53.69 73 PHE A O 1
ATOM 558 N N . ILE A 1 74 ? 23.156 -4.458 -11.322 1.00 56.28 74 ILE A N 1
ATOM 559 C CA . ILE A 1 74 ? 22.640 -5.853 -11.390 1.00 56.28 74 ILE A CA 1
ATOM 560 C C . ILE A 1 74 ? 21.486 -6.021 -12.401 1.00 56.28 74 ILE A C 1
ATOM 562 O O . ILE A 1 74 ? 21.427 -7.027 -13.101 1.00 56.28 74 ILE A O 1
ATOM 566 N N . MET A 1 75 ? 20.591 -5.035 -12.523 1.00 54.38 75 MET A N 1
ATOM 567 C CA . MET A 1 75 ? 19.511 -4.958 -13.520 1.00 54.38 75 MET A CA 1
ATOM 568 C C . MET A 1 75 ? 19.206 -3.476 -13.748 1.00 54.38 75 MET A C 1
ATOM 570 O O . MET A 1 75 ? 19.063 -2.728 -12.787 1.00 54.38 75 MET A O 1
ATOM 574 N N . THR A 1 76 ? 19.131 -3.030 -14.997 1.00 55.09 76 THR A N 1
ATOM 575 C CA . THR A 1 76 ? 18.992 -1.609 -15.345 1.00 55.09 76 THR A CA 1
ATOM 576 C C . THR A 1 76 ? 17.655 -1.016 -14.873 1.00 55.09 76 THR A C 1
ATOM 578 O O . THR A 1 76 ? 16.621 -1.261 -15.495 1.00 55.09 76 THR A O 1
ATOM 581 N N . GLY A 1 77 ? 17.677 -0.185 -13.826 1.00 66.31 77 GLY A N 1
ATOM 582 C CA . GLY A 1 77 ? 16.656 0.837 -13.553 1.00 66.31 77 GLY A CA 1
ATOM 583 C C . GLY A 1 77 ? 15.323 0.361 -12.951 1.00 66.31 77 GLY A C 1
ATOM 584 O O . GLY A 1 77 ? 15.276 -0.474 -12.049 1.00 66.31 77 GLY A O 1
ATOM 585 N N . ILE A 1 78 ? 14.220 0.945 -13.440 1.00 73.00 78 ILE A N 1
ATOM 586 C CA . ILE A 1 78 ? 12.837 0.818 -12.928 1.00 73.00 78 ILE A CA 1
ATOM 587 C C . ILE A 1 78 ? 12.392 -0.632 -12.608 1.00 73.00 78 ILE A C 1
ATOM 589 O O . ILE A 1 78 ? 11.770 -0.826 -11.559 1.00 73.00 78 ILE A O 1
ATOM 593 N N . PRO A 1 79 ? 12.709 -1.671 -13.413 1.00 79.44 79 PRO A N 1
ATOM 594 C CA . PRO A 1 79 ? 12.323 -3.053 -13.109 1.00 79.44 79 PRO A CA 1
ATOM 595 C C . PRO A 1 79 ? 12.837 -3.578 -11.760 1.00 79.44 79 PRO A C 1
ATOM 597 O O . PRO A 1 79 ? 12.136 -4.348 -11.105 1.00 79.44 79 PRO A O 1
ATOM 600 N N . LEU A 1 80 ? 14.020 -3.141 -11.308 1.00 79.56 80 LEU A N 1
ATOM 601 C CA . LEU A 1 80 ? 14.574 -3.533 -10.006 1.00 79.56 80 LEU A CA 1
ATOM 602 C C . LEU A 1 80 ? 13.711 -2.991 -8.864 1.00 79.56 80 LEU A C 1
ATOM 604 O O . LEU A 1 80 ? 13.409 -3.715 -7.918 1.00 79.56 80 LEU A O 1
ATOM 608 N N . VAL A 1 81 ? 13.257 -1.741 -8.981 1.00 81.75 81 VAL A N 1
ATOM 609 C CA . VAL A 1 81 ? 12.367 -1.111 -7.995 1.00 81.75 81 VAL A CA 1
ATOM 610 C C . VAL A 1 81 ? 11.029 -1.845 -7.927 1.00 81.75 81 VAL A C 1
ATOM 612 O O . VAL A 1 81 ? 10.515 -2.084 -6.834 1.00 81.75 81 VAL A O 1
ATOM 615 N N . PHE A 1 82 ? 10.491 -2.272 -9.073 1.00 83.56 82 PHE A N 1
ATOM 616 C CA . PHE A 1 82 ? 9.279 -3.092 -9.119 1.00 83.56 82 PHE A CA 1
ATOM 617 C C . PHE A 1 82 ? 9.470 -4.457 -8.456 1.00 83.56 82 PHE A C 1
ATOM 619 O O . PHE A 1 82 ? 8.613 -4.876 -7.677 1.00 83.56 82 PHE A O 1
ATOM 626 N N . LEU A 1 83 ? 10.590 -5.135 -8.716 1.00 86.38 83 LEU A N 1
ATOM 627 C CA . LEU A 1 83 ? 10.886 -6.435 -8.114 1.00 86.38 83 LEU A CA 1
ATOM 628 C C . LEU A 1 83 ? 11.062 -6.314 -6.597 1.00 86.38 83 LEU A C 1
ATOM 630 O O . LEU A 1 83 ? 10.470 -7.086 -5.844 1.00 86.38 83 LEU A O 1
ATOM 634 N N . LEU A 1 84 ? 11.800 -5.300 -6.141 1.00 86.56 84 LEU A N 1
ATOM 635 C CA . LEU A 1 84 ? 11.980 -5.011 -4.721 1.00 86.56 84 LEU A CA 1
ATOM 636 C C . LEU A 1 84 ? 10.640 -4.681 -4.046 1.00 86.56 84 LEU A C 1
ATOM 638 O O . LEU A 1 84 ? 10.342 -5.222 -2.985 1.00 86.56 84 LEU A O 1
ATOM 642 N N . SER A 1 85 ? 9.795 -3.861 -4.678 1.00 86.69 85 SER A N 1
ATOM 643 C CA . SER A 1 85 ? 8.446 -3.562 -4.181 1.00 86.69 85 SER A CA 1
ATOM 644 C C . SER A 1 85 ? 7.580 -4.822 -4.078 1.00 86.69 85 SER A C 1
ATOM 646 O O . SER A 1 85 ? 6.901 -5.025 -3.070 1.00 86.69 85 SER A O 1
ATOM 648 N N . GLY A 1 86 ? 7.650 -5.703 -5.081 1.00 8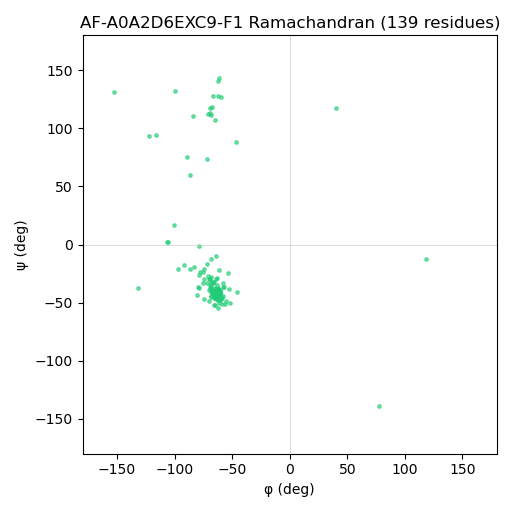6.38 86 GLY A N 1
ATOM 649 C CA . GLY A 1 86 ? 6.982 -7.002 -5.064 1.00 86.38 86 GLY A CA 1
ATOM 650 C C . GLY A 1 86 ? 7.444 -7.877 -3.899 1.00 86.38 86 GLY A C 1
ATOM 651 O O . GLY A 1 86 ? 6.610 -8.397 -3.161 1.00 86.38 86 GLY A O 1
ATOM 652 N N . LEU A 1 87 ? 8.757 -7.978 -3.671 1.00 90.44 87 LEU A N 1
ATOM 653 C CA . LEU A 1 87 ? 9.322 -8.734 -2.549 1.00 90.44 87 LEU A CA 1
ATOM 654 C C . LEU A 1 87 ? 8.921 -8.154 -1.189 1.00 90.44 87 LEU A C 1
ATOM 656 O O . LEU A 1 87 ? 8.552 -8.915 -0.300 1.00 90.44 87 LEU A O 1
ATOM 660 N N . LEU A 1 88 ? 8.937 -6.828 -1.025 1.00 86.69 88 LEU A N 1
ATOM 661 C CA . LEU A 1 88 ? 8.489 -6.184 0.214 1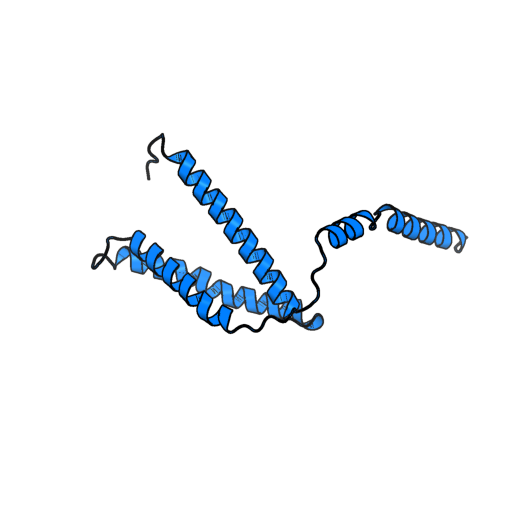.00 86.69 88 LEU A CA 1
ATOM 662 C C . LEU A 1 88 ? 7.001 -6.452 0.490 1.00 86.69 88 LEU A C 1
ATOM 664 O O . LEU A 1 88 ? 6.631 -6.705 1.635 1.00 86.69 88 LEU A O 1
ATOM 668 N N . ARG A 1 89 ? 6.149 -6.457 -0.544 1.00 86.25 89 ARG A N 1
ATOM 669 C CA . ARG A 1 89 ? 4.729 -6.834 -0.412 1.00 86.25 89 ARG A CA 1
ATOM 670 C C . ARG A 1 89 ? 4.538 -8.316 -0.090 1.00 86.25 89 ARG A C 1
ATOM 672 O O . ARG A 1 89 ? 3.642 -8.668 0.665 1.00 86.25 89 ARG A O 1
ATOM 679 N N . LEU A 1 90 ? 5.376 -9.201 -0.623 1.00 89.00 90 LEU A N 1
ATOM 680 C CA . LEU A 1 90 ? 5.348 -10.610 -0.219 1.00 89.00 90 LEU A CA 1
ATOM 681 C C . LEU A 1 90 ? 5.803 -10.773 1.234 1.00 89.00 90 LEU A C 1
ATOM 683 O O . LEU A 1 90 ? 5.196 -11.526 1.988 1.00 89.00 90 LEU A O 1
ATOM 687 N N . ALA A 1 91 ? 6.812 -10.015 1.661 1.00 88.75 91 ALA A N 1
ATOM 688 C CA . ALA A 1 91 ? 7.255 -10.001 3.048 1.00 88.75 91 ALA A CA 1
ATOM 689 C C . ALA A 1 91 ? 6.170 -9.471 4.001 1.00 88.75 91 ALA A C 1
ATOM 691 O O . ALA A 1 91 ? 6.093 -9.944 5.133 1.00 88.75 91 ALA A O 1
ATOM 692 N N . SER A 1 92 ? 5.282 -8.568 3.558 1.00 84.56 92 SER A N 1
ATOM 693 C CA . SER A 1 92 ? 4.150 -8.113 4.382 1.00 84.56 92 SER A CA 1
ATOM 694 C C . SER A 1 92 ? 3.088 -9.190 4.627 1.00 84.56 92 SER A C 1
ATOM 696 O O . SER A 1 92 ? 2.266 -9.028 5.525 1.00 84.56 92 SER A O 1
ATOM 698 N N . LEU A 1 93 ? 3.117 -10.317 3.905 1.00 83.00 93 LEU A N 1
ATOM 699 C CA . LEU A 1 93 ? 2.289 -11.481 4.241 1.00 83.00 93 LEU A CA 1
ATOM 700 C C . LEU A 1 93 ? 2.754 -12.154 5.540 1.00 83.00 93 LEU A C 1
ATOM 702 O O . LEU A 1 93 ? 1.932 -12.711 6.259 1.00 83.00 93 LEU A O 1
ATOM 706 N N . LEU A 1 94 ? 4.046 -12.079 5.878 1.00 85.31 94 LEU A N 1
ATOM 707 C CA . LEU A 1 94 ? 4.598 -12.702 7.086 1.00 85.31 94 LEU A CA 1
ATOM 708 C C . LEU A 1 94 ? 3.946 -12.192 8.384 1.00 85.31 94 LEU A C 1
ATOM 710 O O . LEU A 1 94 ? 3.492 -13.029 9.166 1.00 85.31 94 LEU A O 1
ATOM 714 N N . PRO A 1 95 ? 3.847 -10.870 8.643 1.00 80.00 95 PRO A N 1
ATOM 715 C CA . PRO A 1 95 ? 3.133 -10.380 9.816 1.00 80.00 95 PRO A CA 1
ATOM 716 C C . PRO A 1 95 ? 1.633 -10.673 9.732 1.00 80.00 95 PRO A C 1
ATOM 718 O O . PRO A 1 95 ? 1.033 -10.958 10.762 1.00 80.00 95 PRO A O 1
ATOM 721 N N . LEU A 1 96 ? 1.037 -10.675 8.532 1.00 77.50 96 LEU A N 1
ATOM 722 C CA . LEU A 1 96 ? -0.385 -10.977 8.350 1.00 77.50 96 LEU A CA 1
ATOM 723 C C . LEU A 1 96 ? -0.730 -12.403 8.807 1.00 77.50 96 LEU A C 1
ATOM 725 O O . LEU A 1 96 ? -1.733 -12.594 9.482 1.00 77.50 96 LEU A O 1
ATOM 729 N N . LEU A 1 97 ? 0.136 -13.384 8.528 1.00 76.75 97 LEU A N 1
ATOM 730 C CA . LEU A 1 97 ? -0.012 -14.758 9.032 1.00 76.75 97 LEU A CA 1
ATOM 731 C C . LEU A 1 97 ? 0.029 -14.843 10.565 1.00 76.75 97 LEU A C 1
ATOM 733 O O . LEU A 1 97 ? -0.439 -15.821 11.144 1.00 76.75 97 LEU A O 1
ATOM 737 N N . HIS A 1 98 ? 0.612 -13.842 11.224 1.00 77.00 98 HIS A N 1
ATOM 738 C CA . HIS A 1 98 ? 0.710 -13.773 12.677 1.00 77.00 98 HIS A CA 1
ATOM 739 C C . HIS A 1 98 ? -0.462 -13.020 13.325 1.00 77.00 98 HIS A C 1
ATOM 741 O O . HIS A 1 98 ? -0.687 -13.153 14.531 1.00 77.00 98 HIS A O 1
ATOM 747 N N . VAL A 1 99 ? -1.215 -12.233 12.550 1.00 75.31 99 VAL A N 1
ATOM 748 C CA . VAL A 1 99 ? -2.397 -11.522 13.040 1.00 75.31 99 VAL A CA 1
ATOM 749 C C . VAL A 1 99 ? -3.504 -12.543 13.292 1.00 75.31 99 VAL A C 1
ATOM 751 O O . VAL A 1 99 ? -4.044 -13.149 12.371 1.00 75.31 99 VAL A O 1
ATOM 754 N N . ARG A 1 100 ? -3.859 -12.741 14.566 1.00 62.00 100 ARG A N 1
ATOM 755 C CA . ARG A 1 100 ? -5.046 -13.518 14.937 1.00 62.00 100 ARG A CA 1
ATOM 756 C C . ARG A 1 100 ? -6.298 -12.743 14.536 1.00 62.00 100 ARG A C 1
ATOM 758 O O . ARG A 1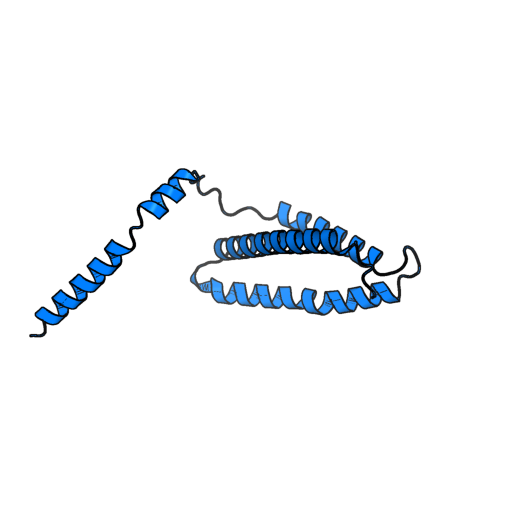 100 ? -6.547 -11.664 15.069 1.00 62.00 100 ARG A O 1
ATOM 765 N N . GLU A 1 101 ? -7.085 -13.313 13.630 1.00 63.06 101 GLU A N 1
ATOM 766 C CA . GLU A 1 101 ? -8.374 -12.758 13.223 1.00 63.06 101 GLU A CA 1
ATOM 767 C C . GLU A 1 101 ? -9.331 -12.635 14.428 1.00 63.06 101 GLU A C 1
ATOM 769 O O . GLU A 1 101 ? -9.581 -13.625 15.121 1.00 63.06 101 GLU A O 1
ATOM 774 N N . PRO A 1 102 ? -9.914 -11.447 14.683 1.00 62.81 102 PRO A N 1
ATOM 775 C CA . PRO A 1 102 ? -10.891 -11.252 15.758 1.00 62.81 102 PRO A CA 1
ATOM 776 C C . PRO A 1 102 ? -12.257 -11.898 15.490 1.00 62.81 102 PRO A C 1
ATOM 778 O O . PRO A 1 102 ? -13.054 -12.041 16.418 1.00 62.81 102 PRO A O 1
ATOM 781 N N . ARG A 1 103 ? -12.569 -12.268 14.237 1.00 58.09 103 ARG A N 1
ATOM 782 C CA . ARG A 1 103 ? -13.898 -12.759 13.853 1.00 58.09 103 ARG A CA 1
ATOM 783 C C . ARG A 1 103 ? -13.888 -14.206 13.379 1.00 58.09 103 ARG A C 1
ATOM 785 O O . ARG A 1 103 ? -13.860 -14.496 12.192 1.00 58.09 103 ARG A O 1
ATOM 792 N N . VAL A 1 104 ? -14.167 -15.094 14.323 1.00 52.53 104 VAL A N 1
ATOM 793 C CA . VAL A 1 104 ? -15.164 -16.143 14.081 1.00 52.53 104 VAL A CA 1
ATOM 794 C C . VAL A 1 104 ? -16.518 -15.571 14.518 1.00 52.53 104 VAL A C 1
ATOM 796 O O . VAL A 1 104 ? -17.000 -15.872 15.603 1.00 52.53 104 VAL A O 1
ATOM 799 N N . GLN A 1 105 ? -17.119 -14.679 13.726 1.00 50.38 105 GLN A N 1
ATOM 800 C CA . GLN A 1 105 ? -18.531 -14.315 13.900 1.00 50.38 105 GLN A CA 1
ATOM 801 C C . GLN A 1 105 ? -19.270 -14.595 12.596 1.00 50.38 105 GLN A C 1
ATOM 803 O O . GLN A 1 105 ? -19.243 -13.801 11.666 1.00 50.38 105 GLN A O 1
ATOM 808 N N . THR A 1 106 ? -19.825 -15.810 12.583 1.00 48.62 106 THR A N 1
ATOM 809 C CA . THR A 1 106 ? -20.910 -16.380 11.777 1.00 48.62 106 THR A CA 1
ATOM 810 C C . THR A 1 106 ? -20.947 -16.014 10.297 1.00 48.62 106 THR A C 1
ATOM 812 O O . THR A 1 106 ? -21.213 -14.883 9.913 1.00 48.62 106 THR A O 1
ATOM 815 N N . ARG A 1 107 ? -20.800 -17.052 9.463 1.00 48.28 107 ARG A N 1
ATOM 816 C CA . ARG A 1 107 ? -21.274 -17.101 8.076 1.00 48.28 107 ARG A CA 1
ATOM 817 C C . ARG A 1 107 ? -22.723 -16.592 8.003 1.00 48.28 107 ARG A C 1
ATOM 819 O O . ARG A 1 107 ? -23.643 -17.394 8.102 1.00 48.28 107 ARG A O 1
ATOM 826 N N . ALA A 1 108 ? -22.941 -15.293 7.837 1.00 56.84 108 ALA A N 1
ATOM 827 C CA . ALA A 1 108 ? -24.188 -14.826 7.260 1.00 56.84 108 ALA A CA 1
ATOM 828 C C . ALA A 1 108 ? -24.137 -15.282 5.802 1.00 56.84 108 ALA A C 1
ATOM 830 O O . ALA A 1 108 ? -23.252 -14.875 5.041 1.00 56.84 108 ALA A O 1
ATOM 831 N N . HIS A 1 109 ? -24.994 -16.232 5.442 1.00 48.88 109 HIS A N 1
ATOM 832 C CA . HIS A 1 109 ? -25.082 -16.703 4.072 1.00 48.88 109 HIS A CA 1
ATOM 833 C C . HIS A 1 109 ? -25.487 -15.497 3.210 1.00 48.88 109 HIS A C 1
ATOM 835 O O . HIS A 1 109 ? -26.260 -14.657 3.665 1.00 48.88 109 HIS A O 1
ATOM 841 N N . MET A 1 110 ? -24.981 -15.353 1.980 1.00 52.72 110 MET A N 1
ATOM 842 C CA . MET A 1 110 ? -25.302 -14.175 1.144 1.00 52.72 110 MET A CA 1
ATOM 843 C C . MET A 1 110 ? -26.816 -13.942 0.989 1.00 52.72 110 MET A C 1
ATOM 845 O O . MET A 1 110 ? -27.239 -12.810 0.768 1.00 52.72 110 MET A O 1
ATOM 849 N N . THR A 1 111 ? -27.633 -14.989 1.145 1.00 63.16 111 THR A N 1
ATOM 850 C CA . THR A 1 111 ? -29.098 -14.884 1.177 1.00 63.16 111 THR A CA 1
ATOM 851 C C . THR A 1 111 ? -29.628 -14.188 2.422 1.00 63.16 111 THR A C 1
ATOM 853 O O . THR A 1 111 ? -30.613 -13.473 2.306 1.00 63.16 111 THR A O 1
ATOM 856 N N . ASP A 1 112 ? -28.989 -14.359 3.579 1.00 66.19 112 ASP A N 1
ATOM 857 C CA . ASP A 1 112 ? -29.404 -13.740 4.841 1.00 66.19 112 ASP A CA 1
ATOM 858 C C . ASP A 1 112 ? -29.179 -12.229 4.765 1.00 66.19 112 ASP A C 1
ATOM 860 O O . ASP A 1 112 ? -30.063 -11.454 5.108 1.00 66.19 112 ASP A O 1
ATOM 864 N N . VAL A 1 113 ? -28.052 -11.807 4.181 1.0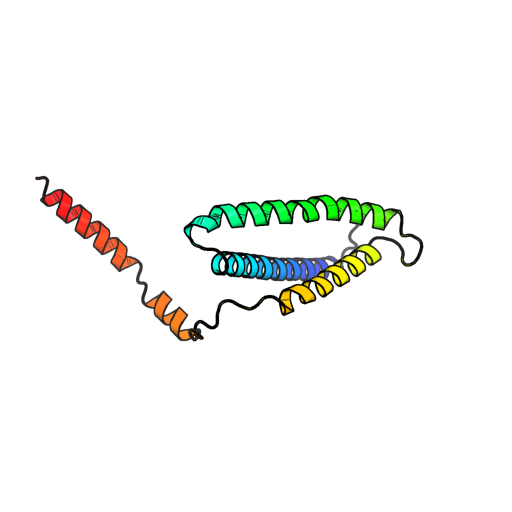0 65.81 113 VAL A N 1
ATOM 865 C CA . VAL A 1 113 ? -27.752 -10.388 3.928 1.00 65.81 113 VAL A CA 1
ATOM 866 C C . VAL A 1 113 ? -28.721 -9.791 2.904 1.00 65.81 113 VAL A C 1
ATOM 868 O O . VAL A 1 113 ? -29.205 -8.681 3.096 1.00 65.81 113 VAL A O 1
ATOM 871 N N . PHE A 1 114 ? -29.048 -10.515 1.827 1.00 65.94 114 PHE A N 1
ATOM 872 C CA . PHE A 1 114 ? -30.007 -10.033 0.824 1.00 65.94 114 PHE A CA 1
ATOM 873 C C . PHE A 1 114 ? -31.434 -9.939 1.380 1.00 65.94 114 PHE A C 1
ATOM 875 O O . PHE A 1 114 ? -32.143 -8.977 1.091 1.00 65.94 114 PHE A O 1
ATOM 882 N N . GLN A 1 115 ? -31.850 -10.909 2.198 1.00 65.06 115 GLN A N 1
ATOM 883 C CA . GLN A 1 115 ? -33.146 -10.899 2.876 1.00 65.06 115 GLN A CA 1
ATOM 884 C C . GLN A 1 115 ? -33.217 -9.807 3.939 1.00 65.06 115 GLN A C 1
ATOM 886 O O . GLN A 1 115 ? -34.252 -9.157 4.057 1.00 65.06 115 GLN A O 1
ATOM 891 N N . GLU A 1 116 ? -32.127 -9.555 4.661 1.00 66.19 116 GLU A N 1
ATOM 892 C CA . GLU A 1 116 ? -32.038 -8.452 5.608 1.00 66.19 116 GLU A CA 1
ATOM 893 C C . GLU A 1 116 ? -32.115 -7.109 4.873 1.00 66.19 116 GLU A C 1
ATOM 895 O O . GLU A 1 116 ? -33.022 -6.330 5.142 1.00 66.19 116 GLU A O 1
ATOM 900 N N . VAL A 1 117 ? -31.304 -6.871 3.839 1.00 67.56 117 VAL A N 1
ATOM 901 C CA . VAL A 1 117 ? -31.373 -5.645 3.015 1.00 67.56 117 VAL A CA 1
ATOM 902 C C . VAL A 1 117 ? -32.759 -5.441 2.385 1.00 67.56 117 VAL A C 1
ATOM 904 O O . VAL A 1 117 ? -33.242 -4.313 2.312 1.00 67.56 117 VAL A O 1
ATOM 907 N N . GLN A 1 118 ? -33.440 -6.514 1.974 1.00 65.50 118 GLN A N 1
ATOM 908 C CA . GLN A 1 118 ? -34.804 -6.445 1.443 1.00 65.50 118 GLN A CA 1
ATOM 909 C C . GLN A 1 118 ? -35.865 -6.210 2.539 1.00 65.50 118 GLN A C 1
ATOM 911 O O . GLN A 1 118 ? -36.894 -5.588 2.267 1.00 65.50 118 GLN A O 1
ATOM 916 N N . ALA A 1 119 ? -35.626 -6.673 3.771 1.00 64.56 119 ALA A N 1
ATOM 917 C CA . ALA A 1 119 ? -36.488 -6.445 4.934 1.00 64.56 119 ALA A CA 1
ATOM 918 C C . ALA A 1 119 ? -36.359 -5.021 5.506 1.00 64.56 119 ALA A C 1
ATOM 920 O O . ALA A 1 119 ? -37.304 -4.512 6.122 1.00 64.56 119 ALA A O 1
ATOM 921 N N . TRP A 1 120 ? -35.230 -4.350 5.264 1.00 59.50 120 TRP A N 1
ATOM 922 C CA . TRP A 1 120 ? -35.042 -2.922 5.514 1.00 59.50 120 TRP A CA 1
ATOM 923 C C . TRP A 1 120 ? -35.829 -2.091 4.485 1.00 59.50 120 TRP A C 1
ATOM 925 O O . TRP A 1 120 ? -35.284 -1.487 3.568 1.00 59.50 120 TRP A O 1
ATOM 935 N N . HIS A 1 121 ? -37.156 -2.045 4.627 1.00 63.66 121 HIS A N 1
ATOM 936 C CA . HIS A 1 121 ? -37.987 -1.103 3.881 1.00 63.66 121 HIS A CA 1
ATOM 937 C C . HIS A 1 121 ? -37.720 0.337 4.373 1.00 63.66 121 HIS A C 1
ATOM 939 O O . HIS A 1 121 ? -38.140 0.669 5.488 1.00 63.66 121 HIS A O 1
ATOM 945 N N . PRO A 1 122 ? -37.136 1.237 3.552 1.00 60.69 122 PRO A N 1
ATOM 946 C CA . PRO A 1 122 ? -36.825 2.622 3.947 1.00 60.69 122 PRO A CA 1
ATOM 947 C C . PRO A 1 122 ? -38.076 3.459 4.274 1.00 60.69 122 PRO A C 1
ATOM 949 O O . PRO A 1 122 ? -37.999 4.563 4.803 1.00 60.69 122 PRO A O 1
ATOM 952 N N . THR A 1 123 ? -39.266 2.937 3.983 1.00 61.62 123 THR A N 1
ATOM 953 C CA . THR A 1 123 ? -40.547 3.593 4.242 1.00 61.62 123 THR A CA 1
ATOM 954 C C . THR A 1 123 ? -41.001 3.494 5.698 1.00 61.62 123 THR A C 1
ATOM 956 O O . THR A 1 123 ? -41.729 4.376 6.155 1.00 61.62 123 THR A O 1
ATOM 959 N N . ARG A 1 124 ? -40.579 2.474 6.464 1.00 62.28 124 ARG A N 1
ATOM 960 C CA . ARG A 1 124 ? -41.009 2.335 7.870 1.00 62.28 124 ARG A CA 1
ATOM 961 C C . ARG A 1 124 ? -40.455 3.450 8.753 1.00 62.28 124 ARG A C 1
ATOM 963 O O . ARG A 1 124 ? -41.206 4.002 9.554 1.00 62.28 124 ARG A O 1
ATOM 970 N N . GLU A 1 125 ? -39.207 3.837 8.539 1.00 61.41 125 GLU A N 1
ATOM 971 C CA . GLU A 1 125 ? -38.537 4.894 9.301 1.00 61.41 125 GLU A CA 1
ATOM 972 C C . GLU A 1 125 ? -39.148 6.274 9.005 1.00 61.41 125 GLU A C 1
ATOM 974 O O . GLU A 1 125 ? -39.560 6.983 9.922 1.00 61.41 125 GLU A O 1
ATOM 979 N N . ILE A 1 126 ? -39.394 6.578 7.725 1.00 64.75 126 ILE A N 1
ATOM 980 C CA . ILE A 1 126 ? -40.061 7.816 7.285 1.00 64.75 126 ILE A CA 1
ATOM 981 C C . ILE A 1 126 ? -41.478 7.926 7.866 1.00 64.75 126 ILE A C 1
ATOM 983 O O . ILE A 1 126 ? -41.896 8.992 8.318 1.00 64.75 126 ILE A O 1
ATOM 987 N N . THR A 1 127 ? -42.236 6.825 7.900 1.00 66.94 127 THR A N 1
ATOM 988 C CA . THR A 1 127 ? -43.587 6.850 8.486 1.00 66.94 127 THR A CA 1
ATOM 989 C C . THR A 1 127 ? -43.578 7.013 10.005 1.00 66.94 127 THR A C 1
ATOM 991 O O . THR A 1 127 ? -44.527 7.584 10.551 1.00 66.94 127 THR A O 1
ATOM 994 N N . HIS A 1 128 ? -42.535 6.538 10.695 1.00 67.50 128 HIS A N 1
ATOM 995 C CA . HIS A 1 128 ? -42.407 6.689 12.141 1.00 67.50 128 HIS A CA 1
ATOM 996 C C . HIS A 1 128 ? -42.036 8.132 12.508 1.00 67.50 128 HIS A C 1
ATOM 998 O O . HIS A 1 128 ? -42.724 8.736 13.330 1.00 67.50 128 HIS A O 1
ATOM 1004 N N . GLU A 1 129 ? -41.054 8.717 11.818 1.00 68.06 129 GLU A N 1
ATOM 1005 C CA . GLU A 1 129 ? -40.680 10.135 11.929 1.00 68.06 129 GLU A CA 1
ATOM 1006 C C . GLU A 1 129 ? -41.881 11.057 11.659 1.00 68.06 129 GLU A C 1
ATOM 1008 O O . GLU A 1 129 ? -42.228 11.905 12.485 1.00 68.06 129 GLU A O 1
ATOM 1013 N N . LEU A 1 130 ? -42.620 10.826 10.566 1.00 71.81 130 LEU A N 1
ATOM 1014 C CA . LEU A 1 130 ? -43.816 11.611 10.244 1.00 71.81 130 LEU A CA 1
ATOM 1015 C C . LEU A 1 130 ? -44.898 11.484 11.324 1.00 71.81 130 LEU A C 1
ATOM 1017 O O . LEU A 1 130 ? -45.466 12.491 11.747 1.00 71.81 130 LEU A O 1
ATOM 1021 N N . LYS A 1 131 ? -45.181 10.271 11.820 1.00 73.88 131 LYS A N 1
ATOM 1022 C CA . LYS A 1 131 ? -46.164 10.082 12.902 1.00 73.88 131 LYS A CA 1
ATOM 1023 C C . LYS A 1 131 ? -45.746 10.782 14.192 1.00 73.88 131 LYS A C 1
ATOM 1025 O O . LYS A 1 131 ? -46.614 11.333 14.869 1.00 73.88 131 LYS A O 1
ATOM 1030 N N . VAL A 1 132 ? -44.459 10.780 14.536 1.00 76.19 132 VAL A N 1
ATOM 1031 C CA . VAL A 1 132 ? -43.940 11.482 15.718 1.00 76.19 132 VAL A CA 1
ATOM 1032 C C . VAL A 1 132 ? -44.100 12.996 15.560 1.00 76.19 132 VAL A C 1
ATOM 1034 O O . VAL A 1 132 ? -44.625 13.644 16.468 1.00 76.19 132 VAL A O 1
ATOM 1037 N N . VAL A 1 133 ? -43.765 13.551 14.392 1.00 75.62 133 VAL A N 1
ATOM 1038 C CA . VAL A 1 133 ? -43.938 14.982 14.092 1.00 75.62 133 VAL A CA 1
ATOM 1039 C C . VAL A 1 133 ? -45.413 15.391 14.138 1.00 75.62 133 VAL A C 1
ATOM 1041 O O . VAL A 1 133 ? -45.760 16.353 14.825 1.00 75.62 133 VAL A O 1
ATOM 1044 N N . PHE A 1 134 ? -46.312 14.634 13.501 1.00 76.25 134 PHE A N 1
ATOM 1045 C CA . PHE A 1 134 ? -47.751 14.923 13.530 1.00 76.25 134 PHE A CA 1
ATOM 1046 C C . PHE A 1 134 ? -48.354 14.793 14.936 1.00 76.25 134 PHE A C 1
ATOM 1048 O O . PHE A 1 134 ? -49.210 15.593 15.322 1.00 76.25 134 PHE A O 1
ATOM 1055 N N . LYS A 1 135 ? -47.899 13.816 15.731 1.00 76.19 135 LYS A N 1
ATOM 1056 C CA . LYS A 1 135 ? -48.335 13.646 17.123 1.00 76.19 135 LYS A CA 1
ATOM 1057 C C . LYS A 1 135 ? -47.868 14.808 18.005 1.00 76.19 135 LYS A C 1
ATOM 1059 O O . LYS A 1 135 ? -48.650 15.284 18.825 1.00 76.19 135 LYS A O 1
ATOM 1064 N N . ASN A 1 136 ? -46.641 15.294 17.816 1.00 72.00 136 ASN A N 1
ATOM 1065 C CA . ASN A 1 136 ? -46.116 16.447 18.550 1.00 72.00 136 ASN A CA 1
ATOM 1066 C C . ASN A 1 136 ? -46.791 17.760 18.128 1.00 72.00 136 ASN A C 1
ATOM 1068 O O . ASN A 1 136 ? -47.143 18.556 18.994 1.00 72.00 136 ASN A O 1
ATOM 1072 N N . ALA A 1 137 ? -47.076 17.954 16.838 1.00 73.00 137 ALA A N 1
ATOM 1073 C CA . ALA A 1 137 ? -47.805 19.124 16.343 1.00 73.00 137 ALA A CA 1
ATOM 1074 C C . ALA A 1 137 ? -49.246 19.200 16.881 1.00 73.00 137 ALA A C 1
ATOM 1076 O O . ALA A 1 137 ? -49.746 20.285 17.164 1.00 73.00 137 ALA A O 1
ATOM 1077 N N . LYS A 1 138 ? -49.909 18.050 17.070 1.00 69.44 138 LYS A N 1
ATOM 1078 C CA . LYS A 1 138 ? -51.258 17.979 17.655 1.00 69.44 138 LYS A CA 1
ATOM 1079 C C . LYS A 1 138 ? -51.272 18.136 19.181 1.00 69.44 138 LYS A C 1
ATOM 1081 O O . LYS A 1 138 ? -52.299 18.500 19.732 1.00 69.44 138 LYS A O 1
ATOM 1086 N N . ARG A 1 139 ? -50.160 17.845 19.863 1.00 69.38 139 ARG A N 1
ATOM 1087 C CA . ARG A 1 139 ? -50.013 17.988 21.323 1.00 69.38 139 ARG A CA 1
ATOM 1088 C C . ARG A 1 139 ? -49.669 19.420 21.757 1.00 69.38 139 ARG A C 1
ATOM 1090 O O . ARG A 1 139 ? -49.853 19.743 22.923 1.00 69.38 139 ARG A O 1
ATOM 1097 N N . ASN A 1 140 ? -49.168 20.246 20.839 1.00 59.72 140 ASN A N 1
ATOM 1098 C CA . ASN A 1 140 ? -48.760 21.634 21.089 1.00 59.72 140 ASN A CA 1
ATOM 1099 C C . ASN A 1 140 ? -49.807 22.672 20.630 1.00 59.72 140 ASN A C 1
ATOM 1101 O O . ASN A 1 140 ? -49.479 23.845 20.454 1.00 59.72 140 ASN A O 1
ATOM 1105 N N . ARG A 1 141 ? -51.045 22.227 20.395 1.00 50.62 141 ARG A N 1
ATOM 1106 C CA . ARG A 1 141 ? -52.213 23.034 20.036 1.00 50.62 141 ARG A CA 1
ATOM 1107 C C . ARG A 1 141 ? -53.337 22.716 21.010 1.00 50.62 141 ARG A C 1
ATOM 1109 O O . ARG A 1 141 ? -54.090 23.656 21.328 1.00 50.62 141 ARG A O 1
#

Sequence (141 aa):
FFIQPGMEGWLFAISAWAGIVWALVDVTHLNLLMDLTKPESRPMMVAEFNTLSSLPNALGPIVGGLLADKASFIMTGIPLVFLLSGLLRLASLLPLLHVREPRVQTRAHMTDVFQEVQAWHPTREITHELKVVFKNAKRNR

Secondary structure (DSSP, 8-state):
--PPTT-HHHHHHHHHHHHHHHHHHHHHHHHHHHHHS-GGGHHHHHHHHHHHHHHHHHHHHHHHHHHHHH--SSS-SHHHHHHHHHHHHHHTHHHHHHS--S-------HHHHHHHHHH--HHHHHHHHHHHHHHHHHHT-

Solvent-accessible surface area (backbone atoms only — not comparable to full-atom values): 8375 Å² total; per-residue (Å²): 135,82,80,61,92,88,56,60,68,63,51,52,51,51,52,52,51,51,50,52,53,50,51,54,51,53,54,51,50,53,52,52,50,58,70,76,36,58,83,91,48,40,72,57,56,52,52,52,51,51,56,61,52,47,52,57,64,60,46,46,58,56,53,44,49,54,46,32,74,68,38,69,84,86,50,77,25,64,64,48,46,53,51,51,52,51,51,54,58,56,54,55,47,58,62,54,76,67,56,79,77,91,72,92,70,71,89,70,48,74,65,55,55,52,50,48,59,65,66,60,53,76,61,59,59,55,54,49,54,51,50,51,52,55,52,52,60,63,71,76,108

Radius of gyration: 25.04 Å; Cα contacts (8 Å, |Δi|>4): 21; chains: 1; bounding box: 77×40×53 Å

Foldseek 3Di:
DDDDPPPVPVVVVVVVVVVVVVVVVVVVVLVQLVLVDDPVCSVVSVVVVVVVVVVCVVVLCVVLVVCQVPVPDPDHGDVVSVVVVVVVVVVVVVVVVVDDRPDPPDDPDVVNVVVVVVVPDVVVVVVVVVVVVVVVVVVVD

pLDDT: mean 76.62, std 13.45, range [43.47, 94.38]

Mean predicted aligned error: 14.08 Å